Protein AF-A0A4Y2SE29-F1 (afdb_monomer)

Mean predicted aligned error: 18.13 Å

Solvent-accessible surface area (backbone atoms only — not comparable to full-atom values): 6717 Å² total; per-residue (Å²): 135,84,74,76,76,62,55,72,68,54,48,54,50,48,68,64,51,65,83,50,98,75,81,93,74,90,74,59,71,90,78,39,52,68,61,54,60,70,72,47,81,85,56,93,86,62,88,72,82,48,91,65,45,76,72,69,66,65,75,74,73,87,61,51,74,64,58,50,49,59,54,39,59,71,35,74,67,53,30,51,54,52,50,54,57,56,53,51,55,53,54,55,54,56,56,64,70,62,74,79,81,125

Organism: Araneus ventricosus (NCBI:txid182803)

pLDDT: mean 75.09, std 19.21, range [37.97, 96.5]

Foldseek 3Di:
DDDPPDDVVVVVVCVVCVVDPDDDDDDDPVRCVVVVVVVDPPDPPDDPPDVCCVVPPPDPPPDDPVRVVVVLCVDPVSVVVVCVVVVVVVVVVVVVVPVPPD

Radius of gyration: 24.19 Å; Cα contacts (8 Å, |Δi|>4): 11; chains: 1; bounding box: 34×49×68 Å

Secondary structure (DSSP, 8-state):
-------HHHHHHHHHHTTS--------GGG-HHHHHHHS---TT-----TTHHHH-S------HHHHHHHHHHSHHHHHHHHHHHHHHHHHHHHHTTSS--

Sequence (102 aa):
MSLKSPSGRLARWALQLQEFNLKICYTPGKSNVIADMLSRPFSANQSYTCEIGHFFSADVP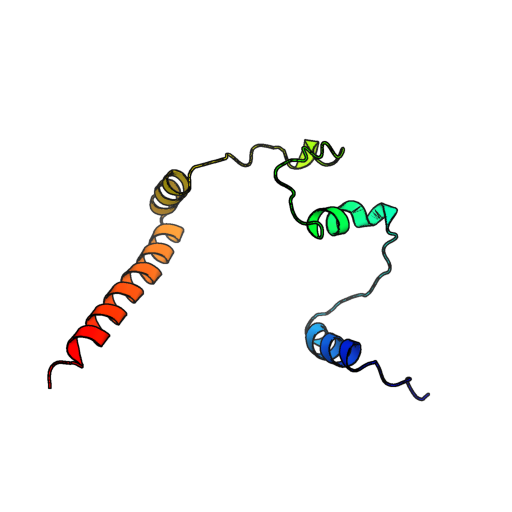AKSSREMRESQLKDDHLRQIIQRFESTHMTVILQIGQEEDI

Structure (mmCIF, N/CA/C/O backbone):
data_AF-A0A4Y2SE29-F1
#
_entry.id   AF-A0A4Y2SE29-F1
#
loop_
_atom_site.group_PDB
_atom_site.id
_atom_site.type_symbol
_atom_site.label_atom_id
_atom_site.label_alt_id
_atom_site.label_comp_id
_atom_site.label_asym_id
_atom_site.label_entity_id
_atom_site.label_seq_id
_atom_site.pdbx_PDB_ins_code
_atom_site.Cartn_x
_atom_site.Cartn_y
_atom_site.Cartn_z
_atom_site.occupancy
_atom_site.B_iso_or_equiv
_atom_site.auth_seq_id
_atom_site.auth_comp_id
_atom_site.auth_asym_id
_atom_site.auth_atom_id
_atom_site.pdbx_PDB_model_num
ATOM 1 N N . MET A 1 1 ? 7.722 -27.964 -18.102 1.00 37.97 1 MET A N 1
ATOM 2 C CA . MET A 1 1 ? 8.167 -26.559 -17.965 1.00 37.97 1 MET A CA 1
ATOM 3 C C . MET A 1 1 ? 8.658 -26.360 -16.538 1.00 37.97 1 MET A C 1
ATOM 5 O O . MET A 1 1 ? 7.835 -26.226 -15.644 1.00 37.97 1 MET A O 1
ATOM 9 N N . SER A 1 2 ? 9.967 -26.455 -16.294 1.00 45.78 2 SER A N 1
ATOM 10 C CA . SER A 1 2 ? 10.524 -26.241 -14.952 1.00 45.78 2 SER A CA 1
ATOM 11 C C . SER A 1 2 ? 10.650 -24.738 -14.713 1.00 45.78 2 SER A C 1
ATOM 13 O O . SER A 1 2 ? 11.413 -24.062 -15.407 1.00 45.78 2 SER A O 1
ATOM 15 N N . LEU A 1 3 ? 9.855 -24.197 -13.790 1.00 59.31 3 LEU A N 1
ATOM 16 C CA . LEU A 1 3 ? 10.020 -22.821 -13.336 1.00 59.31 3 LEU A CA 1
ATOM 17 C C . LEU A 1 3 ? 11.343 -22.759 -12.570 1.00 59.31 3 LEU A C 1
ATOM 19 O O . LEU A 1 3 ? 11.509 -23.453 -11.569 1.00 59.31 3 LEU A O 1
ATOM 23 N N . LYS A 1 4 ? 12.297 -21.949 -13.053 1.00 65.81 4 LYS A N 1
ATOM 24 C CA . LYS A 1 4 ? 13.516 -21.620 -12.300 1.00 65.81 4 LYS A CA 1
ATOM 25 C C . LYS A 1 4 ? 13.073 -21.214 -10.900 1.00 65.81 4 LYS A C 1
ATOM 27 O O . LYS A 1 4 ? 12.276 -20.284 -10.791 1.00 65.81 4 LYS A O 1
ATOM 32 N N . SER A 1 5 ? 13.539 -21.943 -9.882 1.00 65.50 5 SER A N 1
ATOM 33 C CA . SER A 1 5 ? 13.148 -21.729 -8.487 1.00 65.50 5 SER A CA 1
ATOM 34 C C . SER A 1 5 ? 13.079 -20.228 -8.208 1.00 65.50 5 SER A C 1
ATOM 36 O O . SER A 1 5 ? 14.109 -19.561 -8.366 1.00 65.50 5 SER A O 1
ATOM 38 N N . PRO A 1 6 ? 11.913 -19.667 -7.832 1.00 66.00 6 PRO A N 1
ATOM 39 C CA . PRO A 1 6 ? 11.877 -18.286 -7.392 1.00 66.00 6 PRO A CA 1
ATOM 40 C C . PRO A 1 6 ? 12.904 -18.160 -6.268 1.00 66.00 6 PRO A C 1
ATOM 42 O O . PRO A 1 6 ? 12.939 -18.991 -5.359 1.00 66.00 6 PRO A O 1
ATOM 45 N N . SER A 1 7 ? 13.794 -17.166 -6.361 1.00 76.31 7 SER A N 1
ATOM 46 C CA . SER A 1 7 ? 14.681 -16.816 -5.246 1.00 76.31 7 SER A CA 1
ATOM 47 C C . SER A 1 7 ? 13.841 -16.800 -3.966 1.00 76.31 7 SER A C 1
ATOM 49 O O . SER A 1 7 ? 12.712 -16.310 -4.011 1.00 76.31 7 SER A O 1
ATOM 51 N N . GLY A 1 8 ? 14.337 -17.328 -2.840 1.00 85.56 8 GLY A N 1
ATOM 52 C CA . GLY A 1 8 ? 13.530 -17.493 -1.617 1.00 85.56 8 GLY A CA 1
ATOM 53 C C . GLY A 1 8 ? 12.787 -16.218 -1.182 1.00 85.56 8 GLY A C 1
ATOM 54 O O . GLY A 1 8 ? 11.700 -16.283 -0.614 1.00 85.56 8 GLY A O 1
ATOM 55 N N . ARG A 1 9 ? 13.312 -15.043 -1.558 1.00 86.69 9 ARG A N 1
ATOM 56 C CA . ARG A 1 9 ? 12.627 -13.750 -1.438 1.00 86.69 9 ARG A CA 1
ATOM 57 C C . ARG A 1 9 ? 11.293 -13.705 -2.195 1.00 86.69 9 ARG A C 1
ATOM 59 O O . ARG A 1 9 ? 10.288 -13.345 -1.597 1.00 86.69 9 ARG A O 1
ATOM 66 N N . LEU A 1 10 ? 11.285 -14.046 -3.483 1.00 89.94 10 LEU A N 1
ATOM 67 C CA . LEU A 1 10 ? 10.081 -14.054 -4.319 1.00 89.94 10 LEU A CA 1
ATOM 68 C C . LEU A 1 10 ? 9.071 -15.095 -3.836 1.00 89.94 10 LEU A C 1
ATOM 70 O O . LEU A 1 10 ? 7.888 -14.790 -3.794 1.00 89.94 10 LEU A O 1
ATOM 74 N N . ALA A 1 11 ? 9.532 -16.279 -3.420 1.00 91.38 11 ALA A N 1
ATOM 75 C CA . ALA A 1 11 ? 8.652 -17.317 -2.883 1.00 91.38 11 ALA A CA 1
ATOM 76 C C . ALA A 1 11 ? 7.906 -16.837 -1.626 1.00 91.38 11 ALA A C 1
ATOM 78 O O . ALA A 1 11 ? 6.690 -16.983 -1.530 1.00 91.38 11 ALA A O 1
ATOM 79 N N . ARG A 1 12 ? 8.618 -16.187 -0.695 1.00 92.62 12 ARG A N 1
ATOM 80 C CA . ARG A 1 12 ? 8.017 -15.625 0.521 1.00 92.62 12 ARG A CA 1
ATOM 81 C C . ARG A 1 12 ? 6.992 -14.533 0.213 1.00 92.62 12 ARG A C 1
ATOM 83 O O . ARG A 1 12 ? 5.914 -14.537 0.792 1.00 92.62 12 ARG A O 1
ATOM 90 N N . TRP A 1 13 ? 7.306 -13.622 -0.710 1.00 93.44 13 TRP A N 1
ATOM 91 C CA . TRP A 1 13 ? 6.354 -12.586 -1.121 1.00 93.44 13 TRP A CA 1
ATOM 92 C C . TRP A 1 13 ? 5.150 -13.161 -1.868 1.00 93.44 13 TRP A C 1
ATOM 94 O O . TRP A 1 13 ? 4.041 -12.704 -1.637 1.00 93.44 13 TRP A O 1
ATOM 104 N N . ALA A 1 14 ? 5.336 -14.179 -2.711 1.00 91.56 14 ALA A N 1
ATOM 105 C CA . ALA A 1 14 ? 4.230 -14.841 -3.397 1.00 91.56 14 ALA A CA 1
ATOM 106 C C . ALA A 1 14 ? 3.248 -15.480 -2.402 1.00 91.56 14 ALA A C 1
ATOM 108 O O . ALA A 1 14 ? 2.046 -15.287 -2.542 1.00 91.56 14 ALA A O 1
ATOM 109 N N . LEU A 1 15 ? 3.753 -16.161 -1.365 1.00 92.31 15 LEU A N 1
ATOM 110 C CA . LEU A 1 15 ? 2.914 -16.738 -0.308 1.00 92.31 15 LEU A CA 1
ATOM 111 C C . LEU A 1 15 ? 2.136 -15.687 0.488 1.00 92.31 15 LEU A C 1
ATOM 113 O O . LEU A 1 15 ? 1.017 -15.964 0.903 1.00 92.31 15 LEU A O 1
ATOM 117 N N . GLN A 1 16 ? 2.712 -14.501 0.692 1.00 94.12 16 GLN A N 1
ATOM 118 C CA . GLN A 1 16 ? 2.023 -13.402 1.366 1.00 94.12 16 GLN A CA 1
ATOM 119 C C . GLN A 1 16 ? 0.969 -12.759 0.455 1.00 94.12 16 GLN A C 1
ATOM 121 O O . GLN A 1 16 ? -0.130 -12.457 0.888 1.00 94.12 16 GLN A O 1
ATOM 126 N N . LEU A 1 17 ? 1.299 -12.540 -0.819 1.00 94.12 17 LEU A N 1
ATOM 127 C CA . LEU A 1 17 ? 0.449 -11.794 -1.748 1.00 94.12 17 LEU A CA 1
ATOM 128 C C . LEU A 1 17 ? -0.692 -12.632 -2.340 1.00 94.12 17 LEU A C 1
ATOM 130 O O . LEU A 1 17 ? -1.645 -12.050 -2.850 1.00 94.12 17 LEU A O 1
ATOM 134 N N . GLN A 1 18 ? -0.612 -13.968 -2.281 1.00 93.81 18 GLN A N 1
ATOM 135 C CA . GLN A 1 18 ? -1.621 -14.870 -2.861 1.00 93.81 18 GLN A CA 1
ATOM 136 C C . GLN A 1 18 ? -3.017 -14.727 -2.236 1.00 93.81 18 GLN A C 1
ATOM 138 O O . GLN A 1 18 ? -3.993 -15.145 -2.851 1.00 93.81 18 GLN A O 1
ATOM 143 N N . GLU A 1 19 ? -3.125 -14.165 -1.027 1.00 96.44 19 GLU A N 1
ATOM 144 C CA . GLU A 1 19 ? -4.418 -13.917 -0.373 1.00 96.44 19 GLU A CA 1
ATOM 145 C C . GLU A 1 19 ? -5.227 -12.811 -1.070 1.00 96.44 19 GLU A C 1
ATOM 147 O O . GLU A 1 19 ? -6.447 -12.735 -0.928 1.00 96.44 19 GLU A O 1
ATOM 152 N N . PHE A 1 20 ? -4.561 -11.974 -1.867 1.00 96.50 20 PHE A N 1
ATOM 153 C CA . PHE A 1 20 ? -5.164 -10.856 -2.573 1.00 96.50 20 PHE A CA 1
ATOM 154 C C . PHE A 1 20 ? -5.332 -11.168 -4.066 1.00 96.50 20 PHE A C 1
ATOM 156 O O . PHE A 1 20 ? -4.442 -11.713 -4.720 1.00 96.50 20 PHE A O 1
ATOM 163 N N . ASN A 1 21 ? -6.447 -10.728 -4.655 1.00 95.81 21 ASN A N 1
ATOM 164 C CA . ASN A 1 21 ? -6.664 -10.805 -6.102 1.00 95.81 21 ASN A CA 1
ATOM 165 C C . ASN A 1 21 ? -5.922 -9.667 -6.832 1.00 95.81 21 ASN A C 1
ATOM 167 O O . ASN A 1 21 ? -6.519 -8.663 -7.226 1.00 95.81 21 ASN A O 1
ATOM 171 N N . LEU A 1 22 ? -4.599 -9.795 -6.953 1.00 93.38 22 LEU A N 1
ATOM 172 C CA . LEU A 1 22 ? -3.725 -8.761 -7.510 1.00 93.38 22 LEU A CA 1
ATOM 173 C C . LEU A 1 22 ? -3.392 -9.015 -8.980 1.00 93.38 22 LEU A C 1
ATOM 175 O O . LEU A 1 22 ? -3.088 -10.132 -9.394 1.00 93.38 22 LEU A O 1
ATOM 179 N N . LYS A 1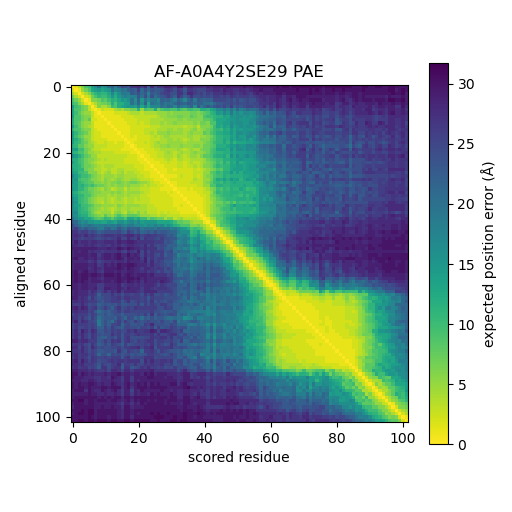 23 ? -3.330 -7.931 -9.756 1.00 94.69 23 LYS A N 1
ATOM 180 C CA . LYS A 1 23 ? -2.763 -7.925 -11.107 1.00 94.69 23 LYS A CA 1
ATOM 181 C C . LYS A 1 23 ? -1.438 -7.169 -11.096 1.00 94.69 23 LYS A C 1
ATOM 183 O O . LYS A 1 23 ? -1.414 -5.962 -10.871 1.00 94.69 23 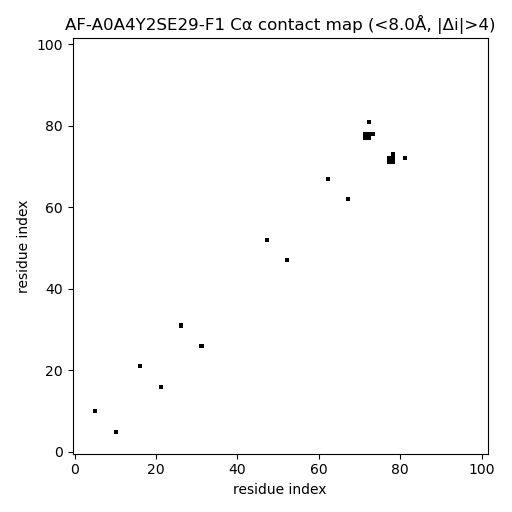LYS A O 1
ATOM 188 N N . ILE A 1 24 ? -0.338 -7.873 -11.358 1.00 91.12 24 ILE A N 1
ATOM 189 C CA . ILE A 1 24 ? 0.997 -7.267 -11.421 1.00 91.12 24 ILE A CA 1
ATOM 190 C C . ILE A 1 24 ? 1.174 -6.599 -12.790 1.00 91.12 24 ILE A C 1
ATOM 192 O O . ILE A 1 24 ? 1.204 -7.275 -13.818 1.00 91.12 24 ILE A O 1
ATOM 196 N N . CYS A 1 25 ? 1.307 -5.273 -12.798 1.00 94.12 25 CYS A N 1
ATOM 197 C CA . CYS A 1 25 ? 1.544 -4.462 -13.993 1.00 94.12 25 CYS A CA 1
ATOM 198 C C . CYS A 1 25 ? 2.851 -3.673 -13.843 1.00 94.12 25 CYS A C 1
ATOM 200 O O . CYS A 1 25 ? 3.172 -3.195 -12.757 1.00 94.12 25 CYS A O 1
ATOM 202 N N . TYR A 1 26 ? 3.597 -3.511 -14.937 1.00 95.44 26 TYR A N 1
ATOM 203 C CA . TYR A 1 26 ? 4.757 -2.621 -14.962 1.00 95.44 26 TYR A CA 1
ATOM 204 C C . TYR A 1 26 ? 4.307 -1.159 -15.038 1.00 95.44 26 TYR A C 1
ATOM 206 O O . TYR A 1 26 ? 3.510 -0.803 -15.906 1.00 95.44 26 TYR A O 1
ATOM 214 N N . THR A 1 27 ? 4.884 -0.316 -14.183 1.00 93.56 27 THR A N 1
ATOM 215 C CA . THR A 1 27 ? 4.69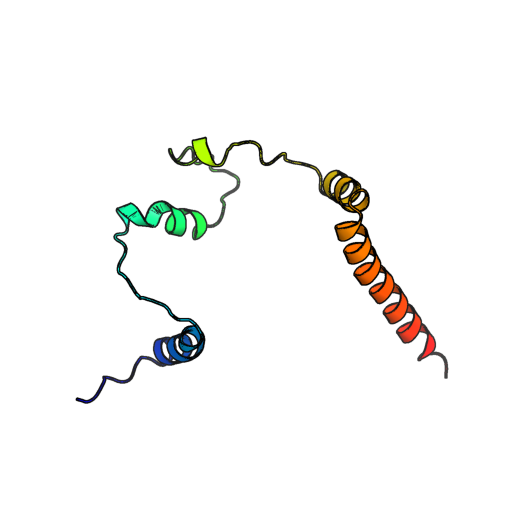6 1.137 -14.216 1.00 93.56 27 THR A CA 1
ATOM 216 C C . THR A 1 27 ? 6.037 1.804 -14.528 1.00 93.56 27 THR A C 1
ATOM 218 O O . THR A 1 27 ? 6.980 1.651 -13.747 1.00 93.56 27 THR A O 1
ATOM 221 N N . PRO A 1 28 ? 6.159 2.555 -15.640 1.00 96.06 28 PRO A N 1
ATOM 222 C CA . PRO A 1 28 ? 7.364 3.321 -15.940 1.00 96.06 28 PRO A CA 1
ATOM 223 C C . PRO A 1 28 ? 7.719 4.302 -14.817 1.00 96.06 28 PRO A C 1
ATOM 225 O O . PRO A 1 28 ? 6.839 4.931 -14.228 1.00 96.06 28 PRO A O 1
ATOM 228 N N . GLY A 1 29 ? 9.016 4.507 -14.569 1.00 92.12 29 GLY A N 1
ATOM 229 C CA . GLY A 1 29 ? 9.486 5.391 -13.492 1.00 92.12 29 GLY A CA 1
ATOM 230 C C . GLY A 1 29 ? 8.946 6.823 -13.591 1.00 92.12 29 GLY A C 1
ATOM 231 O O . GLY A 1 29 ? 8.542 7.391 -12.584 1.00 92.12 29 GLY A O 1
ATOM 232 N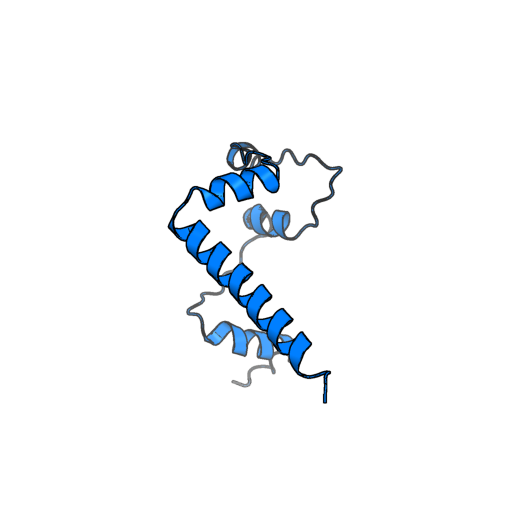 N . LYS A 1 30 ? 8.823 7.365 -14.813 1.00 91.06 30 LYS A N 1
ATOM 233 C CA . LYS A 1 30 ? 8.265 8.711 -15.061 1.00 91.06 30 LYS A CA 1
ATOM 234 C C . LYS A 1 30 ? 6.806 8.868 -14.614 1.00 91.06 30 LYS A C 1
ATOM 236 O O . LYS A 1 30 ? 6.392 9.978 -14.320 1.00 91.06 30 LYS A O 1
ATOM 241 N N . SER A 1 31 ? 6.036 7.781 -14.573 1.00 90.88 31 SER A N 1
ATOM 242 C CA . SER A 1 31 ? 4.652 7.766 -14.076 1.00 90.88 31 SER A CA 1
ATOM 243 C C . SER A 1 31 ? 4.540 7.320 -12.615 1.00 90.88 31 SER A C 1
ATOM 245 O O . SER A 1 31 ? 3.488 7.481 -12.009 1.00 90.88 31 SER A O 1
ATOM 247 N N . ASN A 1 32 ? 5.611 6.783 -12.024 1.00 92.06 32 ASN A N 1
ATOM 248 C CA . ASN A 1 32 ? 5.619 6.261 -10.656 1.00 92.06 32 ASN A CA 1
ATOM 249 C C . ASN A 1 32 ? 6.022 7.326 -9.613 1.00 92.06 32 ASN A C 1
ATOM 251 O O . ASN A 1 32 ? 6.637 7.008 -8.597 1.00 92.06 32 ASN A O 1
ATOM 255 N N . VAL A 1 33 ? 5.701 8.597 -9.881 1.00 89.12 33 VAL A N 1
ATOM 256 C CA . VAL A 1 33 ? 6.176 9.758 -9.105 1.00 89.12 33 VAL A CA 1
ATOM 257 C C . VAL A 1 33 ? 5.679 9.718 -7.662 1.00 89.12 33 VAL A C 1
ATOM 259 O O . VAL A 1 33 ? 6.436 10.012 -6.744 1.00 89.12 33 VAL A O 1
ATOM 262 N N . ILE A 1 34 ? 4.426 9.307 -7.446 1.00 87.88 34 ILE A N 1
ATOM 263 C CA . ILE A 1 34 ? 3.830 9.248 -6.104 1.00 87.88 34 ILE A CA 1
ATOM 264 C C . ILE A 1 34 ? 4.556 8.229 -5.221 1.00 87.88 34 ILE A C 1
ATOM 266 O O . ILE A 1 34 ? 4.945 8.550 -4.101 1.00 87.88 34 ILE A O 1
ATOM 270 N N . ALA A 1 35 ? 4.772 7.012 -5.728 1.00 90.69 35 ALA A N 1
ATOM 271 C CA . ALA A 1 35 ? 5.481 5.982 -4.977 1.00 90.69 35 ALA A CA 1
ATOM 272 C C . ALA A 1 35 ? 6.946 6.374 -4.731 1.00 90.69 35 ALA A C 1
ATOM 274 O O . ALA A 1 35 ? 7.453 6.153 -3.634 1.00 90.69 35 ALA A O 1
ATOM 275 N N . ASP A 1 36 ? 7.608 6.996 -5.715 1.00 89.38 36 ASP A N 1
ATOM 276 C CA . ASP A 1 36 ? 8.974 7.509 -5.561 1.00 89.38 36 ASP A CA 1
ATOM 277 C C . ASP A 1 36 ? 9.051 8.577 -4.457 1.00 89.38 36 ASP A C 1
ATOM 279 O O . ASP A 1 36 ? 9.862 8.442 -3.542 1.00 89.38 36 ASP A O 1
ATOM 283 N N . MET A 1 37 ? 8.151 9.567 -4.474 1.00 87.19 37 MET A N 1
ATOM 284 C CA . MET A 1 37 ? 8.074 10.628 -3.463 1.00 87.19 37 MET A CA 1
ATOM 285 C C . MET A 1 37 ? 7.861 10.067 -2.052 1.00 87.19 37 MET A C 1
ATOM 287 O O . MET A 1 37 ? 8.561 10.471 -1.128 1.00 87.19 37 MET A O 1
ATOM 291 N N . LEU A 1 38 ? 6.934 9.120 -1.886 1.00 87.44 38 LEU A N 1
ATOM 292 C CA . LEU A 1 38 ? 6.625 8.516 -0.584 1.00 87.44 38 LEU A CA 1
ATOM 293 C C . LEU A 1 38 ? 7.719 7.565 -0.082 1.00 87.44 38 LEU A C 1
ATOM 295 O O . LEU A 1 38 ? 7.848 7.360 1.122 1.00 87.44 38 LEU A O 1
ATOM 299 N N . SER A 1 39 ? 8.500 6.968 -0.986 1.00 90.00 39 SER A N 1
ATOM 300 C CA . SER A 1 39 ? 9.604 6.074 -0.614 1.00 90.00 39 SER A CA 1
ATOM 301 C C . SER A 1 39 ? 10.832 6.817 -0.080 1.00 90.00 39 SER A C 1
ATOM 303 O O . SER A 1 39 ? 11.697 6.207 0.552 1.00 90.00 39 SER A O 1
ATOM 305 N N . ARG A 1 40 ? 10.928 8.128 -0.335 1.00 86.19 40 ARG A N 1
ATOM 306 C CA . ARG A 1 40 ? 12.046 8.960 0.108 1.00 86.19 40 ARG A CA 1
ATOM 307 C C . ARG A 1 40 ? 11.806 9.428 1.545 1.00 86.19 40 ARG A C 1
ATOM 309 O O . ARG A 1 40 ? 10.699 9.846 1.877 1.00 86.19 40 ARG A O 1
ATOM 316 N N . PRO A 1 41 ? 12.835 9.407 2.406 1.00 80.56 41 PRO A N 1
ATOM 317 C CA . PRO A 1 41 ? 12.718 9.988 3.733 1.00 80.56 41 PRO A CA 1
ATOM 318 C C . PRO A 1 41 ? 12.436 11.490 3.614 1.00 80.56 41 PRO A C 1
ATOM 320 O O . PRO A 1 41 ? 13.078 12.187 2.827 1.00 80.56 41 PRO A O 1
ATOM 323 N N . PHE A 1 42 ? 11.490 11.991 4.409 1.00 69.44 42 PHE A N 1
ATOM 324 C CA . PHE A 1 42 ? 11.185 13.417 4.460 1.00 69.44 42 PHE A CA 1
ATOM 325 C C . PHE A 1 42 ? 12.376 14.157 5.077 1.00 69.44 42 PHE A C 1
ATOM 327 O O . PHE A 1 42 ? 12.567 14.153 6.294 1.00 69.44 42 PHE A O 1
ATOM 334 N N . SER A 1 43 ? 13.222 14.770 4.250 1.00 62.03 43 SER A N 1
ATOM 335 C CA . SER A 1 43 ? 14.244 15.673 4.764 1.00 62.03 43 SER A CA 1
ATOM 336 C C . SER A 1 43 ? 13.557 16.966 5.189 1.00 62.03 43 SER A C 1
ATOM 338 O O . SER A 1 43 ? 13.078 17.716 4.340 1.00 62.03 43 SER A O 1
ATOM 340 N N . ALA A 1 44 ? 13.544 17.243 6.494 1.00 57.53 44 ALA A N 1
ATOM 341 C CA . ALA A 1 44 ? 12.925 18.429 7.097 1.00 57.53 44 ALA A CA 1
ATOM 342 C C . ALA A 1 44 ? 13.421 19.780 6.529 1.00 57.53 44 ALA A C 1
ATOM 344 O O . ALA A 1 44 ? 12.841 20.819 6.820 1.00 57.53 44 ALA A O 1
ATOM 345 N N . ASN A 1 45 ? 14.471 19.767 5.702 1.00 54.47 45 ASN A N 1
ATOM 346 C CA . ASN A 1 45 ? 15.144 20.950 5.173 1.00 54.47 45 ASN A CA 1
ATOM 347 C C . ASN A 1 45 ? 14.900 21.183 3.673 1.00 54.47 45 ASN A C 1
ATOM 349 O O . ASN A 1 45 ? 15.574 22.022 3.079 1.00 54.47 45 ASN A O 1
ATOM 353 N N . GLN A 1 46 ? 13.999 20.433 3.031 1.00 50.22 46 GLN A N 1
ATOM 354 C CA . GLN A 1 46 ? 13.789 20.551 1.588 1.00 50.22 46 GLN A CA 1
ATOM 355 C C . GLN A 1 46 ? 12.307 20.765 1.277 1.00 50.22 46 GLN A C 1
ATOM 357 O O . GLN A 1 46 ? 11.495 19.844 1.300 1.00 50.22 46 GLN A O 1
ATOM 362 N N . SER A 1 47 ? 11.951 22.023 1.001 1.00 53.75 47 SER A N 1
ATOM 363 C CA . SER A 1 47 ? 10.640 22.400 0.478 1.00 53.75 47 SER A CA 1
ATOM 364 C C . SER A 1 47 ? 10.524 21.901 -0.962 1.00 53.75 47 SER A C 1
ATOM 366 O O . SER A 1 47 ? 10.894 22.594 -1.912 1.00 53.75 47 SER A O 1
ATOM 368 N N . TYR A 1 48 ? 10.057 20.671 -1.144 1.00 50.88 48 TYR A N 1
ATOM 369 C CA . TYR A 1 48 ? 9.742 20.167 -2.473 1.00 50.88 48 TYR A CA 1
ATOM 370 C C . TYR A 1 48 ? 8.441 20.815 -2.953 1.00 50.88 48 TYR A C 1
ATOM 372 O O . TYR A 1 48 ? 7.351 20.308 -2.699 1.00 50.88 48 TYR A O 1
ATOM 380 N N . THR A 1 49 ? 8.533 21.917 -3.694 1.00 47.53 49 THR A N 1
ATOM 381 C CA . THR A 1 49 ? 7.435 22.354 -4.566 1.00 47.53 49 THR A CA 1
ATOM 382 C C . THR A 1 49 ? 7.452 21.476 -5.819 1.00 47.53 49 THR A C 1
ATOM 384 O O . THR A 1 49 ? 7.836 21.909 -6.902 1.00 47.53 49 THR A O 1
ATOM 387 N N . CYS A 1 50 ? 7.125 20.191 -5.675 1.00 45.56 50 CYS A N 1
ATOM 388 C CA . CYS A 1 50 ? 6.741 19.392 -6.836 1.00 45.56 50 CYS A CA 1
ATOM 389 C C . CYS A 1 50 ? 5.356 19.883 -7.285 1.00 45.56 50 CYS A C 1
ATOM 391 O O . CYS A 1 50 ? 4.550 20.252 -6.439 1.00 45.56 50 CYS A O 1
ATOM 393 N N . GLU A 1 51 ? 5.048 19.888 -8.581 1.00 50.50 51 GLU A N 1
ATOM 394 C CA . GLU A 1 51 ? 3.773 20.393 -9.134 1.00 50.50 51 GLU A CA 1
ATOM 395 C C . GLU A 1 51 ? 2.525 19.621 -8.638 1.00 50.50 51 GLU A C 1
ATOM 397 O O . GLU A 1 51 ? 1.395 20.061 -8.820 1.00 50.50 51 GLU A O 1
ATOM 402 N N . ILE A 1 52 ? 2.715 18.508 -7.920 1.00 49.22 52 ILE A N 1
ATOM 403 C CA . ILE A 1 52 ? 1.666 17.776 -7.180 1.00 49.22 52 ILE A CA 1
ATOM 404 C C . ILE A 1 52 ? 1.365 18.432 -5.811 1.00 49.22 52 ILE A C 1
ATOM 406 O O . ILE A 1 52 ? 0.307 18.225 -5.213 1.00 49.22 52 ILE A O 1
ATOM 410 N N . GLY A 1 53 ? 2.269 19.280 -5.323 1.00 42.31 53 GLY A N 1
ATOM 411 C CA . GLY A 1 53 ? 2.177 20.014 -4.062 1.00 42.31 53 GLY A CA 1
ATOM 412 C C . GLY A 1 53 ? 1.021 21.011 -4.001 1.00 42.31 53 GLY A C 1
ATOM 413 O O . GLY A 1 53 ? 0.637 21.404 -2.908 1.00 42.31 53 GLY A O 1
ATOM 414 N N . HIS A 1 54 ? 0.399 21.361 -5.130 1.00 45.94 54 HIS A N 1
ATOM 415 C CA . HIS A 1 54 ? -0.794 22.211 -5.124 1.00 45.94 54 HIS A CA 1
ATOM 416 C C . HIS A 1 54 ? -2.101 21.434 -4.856 1.00 45.94 54 HIS A C 1
ATOM 418 O O . HIS A 1 54 ? -3.119 22.051 -4.554 1.00 45.94 54 HIS A O 1
ATOM 424 N N . PHE A 1 55 ? -2.103 20.095 -4.947 1.00 43.03 55 PHE A N 1
ATOM 425 C CA . PHE A 1 55 ? -3.306 19.289 -4.680 1.00 43.03 55 PHE A CA 1
ATOM 426 C C . PHE A 1 55 ? -3.379 18.785 -3.231 1.00 43.03 55 PHE A C 1
ATOM 428 O O . PHE A 1 55 ? -4.465 18.695 -2.670 1.00 43.03 55 PHE A O 1
ATOM 435 N N . PHE A 1 56 ? -2.231 18.504 -2.601 1.00 43.91 56 PHE A N 1
ATOM 436 C CA . PHE A 1 56 ? -2.174 18.015 -1.213 1.00 43.91 56 PHE A CA 1
ATOM 437 C C . PHE A 1 56 ? -1.719 19.057 -0.185 1.00 43.91 56 PHE A C 1
ATOM 439 O O . PHE A 1 56 ? -1.814 18.796 1.010 1.00 43.91 56 PHE A O 1
ATOM 446 N N . SER A 1 57 ? -1.306 20.257 -0.611 1.00 45.19 57 SER A N 1
ATOM 447 C CA . SER A 1 57 ? -1.176 21.412 0.291 1.00 45.19 57 SER A CA 1
ATOM 448 C C . SER A 1 57 ? -2.514 22.140 0.482 1.00 45.19 57 SER A C 1
ATOM 450 O O . SER A 1 57 ? -2.546 23.357 0.649 1.00 45.19 57 SER A O 1
ATOM 452 N N . ALA A 1 58 ? -3.631 21.414 0.437 1.00 44.84 58 ALA A N 1
ATOM 453 C CA . ALA A 1 58 ? -4.892 21.908 0.962 1.00 44.84 58 ALA A CA 1
ATOM 454 C C . ALA A 1 58 ? -4.931 21.537 2.448 1.00 44.84 58 ALA A C 1
ATOM 456 O O . ALA A 1 58 ? -5.274 20.410 2.795 1.00 44.84 58 ALA A O 1
ATOM 457 N N . ASP A 1 59 ? -4.487 22.473 3.290 1.00 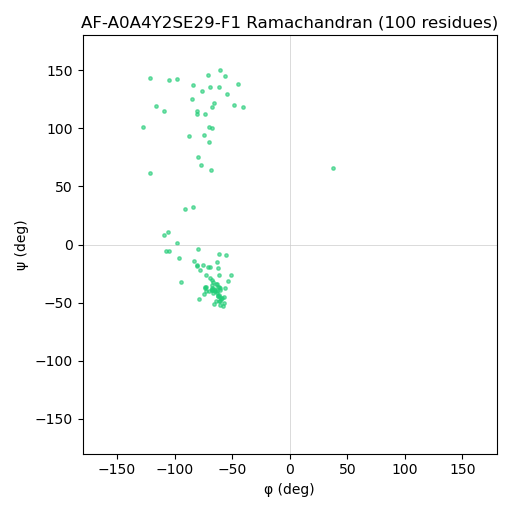51.19 59 ASP A N 1
ATOM 458 C CA . ASP A 1 59 ? -4.800 22.549 4.718 1.00 51.19 59 ASP A CA 1
ATOM 459 C C . ASP A 1 59 ? -4.872 21.201 5.448 1.00 51.19 59 ASP A C 1
ATOM 461 O O . ASP A 1 59 ? -5.922 20.828 5.969 1.00 51.19 59 ASP A O 1
ATOM 465 N N . VAL A 1 60 ? -3.754 20.475 5.575 1.00 53.66 60 VAL A N 1
ATOM 466 C CA . VAL A 1 60 ? -3.609 19.661 6.790 1.00 53.66 60 VAL A CA 1
ATOM 467 C C . VAL A 1 60 ? -3.408 20.691 7.892 1.00 53.66 60 VAL A C 1
ATOM 469 O O . VAL A 1 60 ? -2.313 21.256 7.977 1.00 53.66 60 VAL A O 1
ATOM 472 N N . PRO A 1 61 ? -4.435 21.026 8.697 1.00 57.06 61 PRO A N 1
ATOM 473 C CA . PRO A 1 61 ? -4.250 22.044 9.702 1.00 57.06 61 PRO A CA 1
ATOM 474 C C . PRO A 1 61 ? -3.248 21.437 10.674 1.00 57.06 61 PRO A C 1
ATOM 476 O O . PRO A 1 61 ? -3.478 20.339 11.190 1.00 57.06 61 PRO A O 1
ATOM 479 N N . ALA A 1 62 ? -2.117 22.111 10.872 1.00 66.50 62 ALA A N 1
ATOM 480 C CA . ALA A 1 62 ? -1.100 21.719 11.836 1.00 66.50 62 ALA A CA 1
ATOM 481 C C . ALA A 1 62 ? -1.657 21.912 13.258 1.00 66.50 62 ALA A C 1
ATOM 483 O O . ALA A 1 62 ? -1.214 22.779 14.006 1.00 66.50 62 ALA A O 1
ATOM 484 N N . LYS A 1 63 ? -2.697 21.150 13.610 1.00 72.12 63 LYS A N 1
ATOM 485 C CA . LYS A 1 63 ? -3.291 21.143 14.940 1.00 72.12 63 LYS A CA 1
ATOM 486 C C . LYS A 1 63 ? -2.291 20.506 15.879 1.00 72.12 63 LYS A C 1
ATOM 488 O O . LYS A 1 63 ? -1.708 19.463 15.571 1.00 72.12 63 LYS A O 1
ATOM 493 N N . SER A 1 64 ? -2.115 21.118 17.040 1.00 83.12 64 SER A N 1
ATOM 494 C CA . SER A 1 64 ? -1.333 20.493 18.096 1.00 83.12 64 SER A CA 1
ATOM 495 C C . SER A 1 64 ? -1.975 19.157 18.496 1.00 83.12 64 SER A C 1
ATOM 497 O O . SER A 1 64 ? -3.196 18.979 18.427 1.00 83.12 64 SER A O 1
ATOM 499 N N . SER A 1 65 ? -1.162 18.200 18.950 1.00 81.88 65 SER A N 1
ATOM 500 C CA . SER A 1 65 ? -1.654 16.900 19.437 1.00 81.88 65 SER A CA 1
ATOM 501 C C . SER A 1 65 ? -2.732 17.052 20.519 1.00 81.88 65 SER A C 1
ATOM 503 O O . SER A 1 65 ? -3.670 16.257 20.595 1.00 81.88 65 SER A O 1
ATOM 505 N N . ARG A 1 66 ? -2.636 18.121 21.317 1.00 86.38 66 ARG A N 1
ATOM 506 C CA . ARG A 1 66 ? -3.626 18.503 22.322 1.00 86.38 66 ARG A CA 1
ATOM 507 C C . ARG A 1 66 ? -4.966 18.904 21.701 1.00 86.38 66 ARG A C 1
ATOM 509 O O . ARG A 1 66 ? -5.991 18.357 22.093 1.00 86.38 66 ARG A O 1
ATOM 516 N N . GLU A 1 67 ? -4.969 1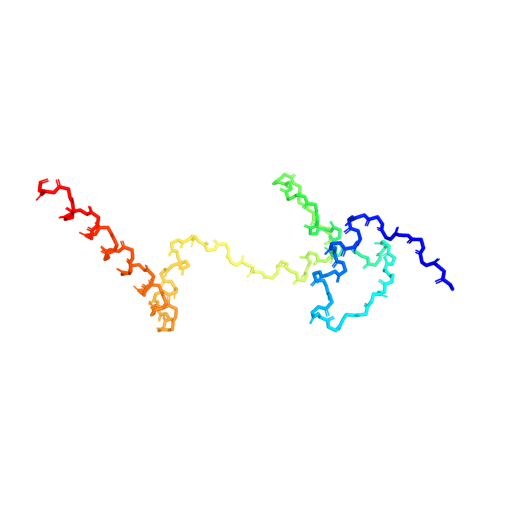9.802 20.720 1.00 88.06 67 GLU A N 1
ATOM 517 C CA . GLU A 1 67 ? -6.198 20.235 20.034 1.00 88.06 67 GLU A CA 1
ATOM 518 C C . GLU A 1 67 ? -6.889 19.086 19.295 1.00 88.06 67 GLU A C 1
ATOM 520 O O . GLU A 1 67 ? -8.122 19.003 19.265 1.00 88.06 67 GLU A O 1
ATOM 525 N N . MET A 1 68 ? -6.101 18.179 18.710 1.00 90.62 68 MET A N 1
ATOM 526 C CA . MET A 1 68 ? -6.623 16.963 18.088 1.00 90.62 68 MET A CA 1
ATOM 527 C C . MET A 1 68 ? -7.329 16.088 19.121 1.00 90.62 68 MET A C 1
ATOM 529 O O . MET A 1 68 ? -8.475 15.704 18.898 1.00 90.62 68 MET A O 1
ATOM 533 N N . ARG A 1 69 ? -6.696 15.841 20.275 1.00 90.62 69 ARG A N 1
ATOM 534 C CA . ARG A 1 69 ? -7.296 15.064 21.368 1.00 90.62 69 ARG A CA 1
ATOM 535 C C . ARG A 1 69 ? -8.583 15.704 21.884 1.00 90.62 69 ARG A C 1
ATOM 537 O O . ARG A 1 69 ? -9.586 15.015 22.033 1.00 90.62 69 ARG A O 1
ATOM 544 N N . GLU A 1 70 ? -8.582 17.012 22.125 1.00 92.88 70 GLU A N 1
ATOM 545 C CA . GLU A 1 70 ? -9.776 17.736 22.582 1.00 92.88 70 GLU A CA 1
ATOM 546 C C . GLU A 1 70 ? -10.918 17.655 21.558 1.00 92.88 70 GLU A C 1
ATOM 548 O O . GLU A 1 70 ? -12.080 17.525 21.936 1.00 92.88 70 GLU A O 1
ATOM 553 N N . SER A 1 71 ? -10.599 17.680 20.261 1.00 91.38 71 SER A N 1
ATOM 554 C CA . SER A 1 71 ? -11.589 17.500 19.192 1.00 91.38 71 SER A CA 1
ATOM 555 C C . SER A 1 71 ? -12.117 16.063 19.130 1.00 9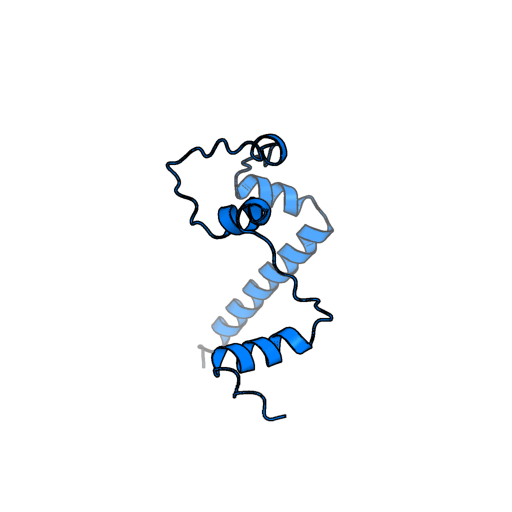1.38 71 SER A C 1
ATOM 557 O O . SER A 1 71 ? -13.315 15.865 18.966 1.00 91.38 71 SER A O 1
ATOM 559 N N . GLN A 1 72 ? -11.252 15.062 19.309 1.00 94.00 72 GLN A N 1
ATOM 560 C CA . GLN A 1 72 ? -11.632 13.645 19.310 1.00 94.00 72 GLN A CA 1
ATOM 561 C C . GLN A 1 72 ? -12.504 13.273 20.515 1.00 94.00 72 GLN A C 1
ATOM 563 O O . GLN A 1 72 ? -13.413 12.466 20.377 1.00 94.00 72 GLN A O 1
ATOM 568 N N . LEU A 1 73 ? -12.278 13.884 21.682 1.00 92.38 73 LEU A N 1
ATOM 569 C CA . LEU A 1 73 ? -13.114 13.669 22.869 1.00 92.38 73 LEU A CA 1
ATOM 570 C C . LEU A 1 73 ? -14.508 14.302 22.754 1.00 92.38 73 LEU A C 1
ATOM 572 O O . LEU A 1 73 ? -15.406 13.914 23.499 1.00 92.38 73 LEU A O 1
ATOM 576 N N . LYS A 1 74 ? -14.699 15.269 21.848 1.00 94.00 74 LYS A N 1
ATOM 577 C CA . LYS A 1 74 ? -16.025 15.827 21.536 1.00 94.00 74 LYS A CA 1
ATOM 578 C C . LYS A 1 74 ? -16.841 14.914 20.621 1.00 94.00 74 LYS A C 1
ATOM 580 O O . LYS A 1 74 ? -18.058 15.048 20.594 1.00 94.00 74 LYS A O 1
ATOM 585 N N . ASP A 1 75 ? -16.191 14.020 19.880 1.00 96.06 75 ASP A N 1
ATOM 586 C CA . ASP A 1 75 ? -16.854 13.036 19.029 1.00 96.06 75 ASP A CA 1
ATOM 587 C C . ASP A 1 75 ? -17.245 11.799 19.849 1.00 96.06 75 ASP A C 1
ATOM 589 O O . ASP A 1 75 ? -16.405 11.188 20.509 1.00 96.06 75 ASP A O 1
ATOM 593 N N . ASP A 1 76 ? -18.521 11.413 19.817 1.00 92.00 76 ASP A N 1
ATOM 594 C CA . ASP A 1 76 ? -19.049 10.339 20.665 1.00 92.00 76 ASP A CA 1
ATOM 595 C C . ASP A 1 76 ? -18.444 8.964 20.379 1.00 92.00 76 ASP A C 1
ATOM 597 O O . ASP A 1 76 ? -18.275 8.163 21.305 1.00 92.00 76 ASP A O 1
ATOM 601 N N . HIS A 1 77 ? -18.119 8.677 19.119 1.00 93.69 77 HIS A N 1
ATOM 602 C CA . HIS A 1 77 ? -17.587 7.382 18.715 1.00 93.69 77 HIS A CA 1
ATOM 603 C C . HIS A 1 77 ? -16.098 7.284 19.058 1.00 93.69 77 HIS A C 1
ATOM 605 O O . HIS A 1 77 ? -15.653 6.319 19.685 1.00 93.69 77 HIS A O 1
ATOM 611 N N . LEU A 1 78 ? -15.325 8.319 18.724 1.00 93.94 78 LEU A N 1
ATOM 612 C CA . LEU A 1 78 ? -13.903 8.381 19.059 1.00 93.94 78 LEU A CA 1
ATOM 613 C C . LEU A 1 78 ? -13.685 8.456 20.572 1.00 93.94 78 LEU A C 1
ATOM 615 O O . LEU A 1 78 ? -12.795 7.777 21.088 1.00 93.94 78 LEU A O 1
ATOM 619 N N . ARG A 1 79 ? -14.535 9.184 21.304 1.00 93.62 79 ARG A N 1
ATOM 620 C CA . ARG A 1 79 ? -14.509 9.226 22.772 1.00 93.62 79 ARG A CA 1
ATOM 621 C C . ARG A 1 79 ? -14.665 7.838 23.389 1.00 93.62 79 ARG A C 1
ATOM 623 O O . ARG A 1 79 ? -13.904 7.507 24.294 1.00 93.62 79 ARG A O 1
ATOM 630 N N . GLN A 1 80 ? -15.609 7.025 22.907 1.00 92.94 80 GLN A N 1
ATOM 631 C CA . GLN A 1 80 ? -15.818 5.662 23.418 1.00 92.94 80 GLN A CA 1
ATOM 632 C C . GLN A 1 80 ? -14.598 4.771 23.185 1.00 92.94 80 GLN A C 1
ATOM 634 O O . GLN A 1 80 ? -14.190 4.035 24.08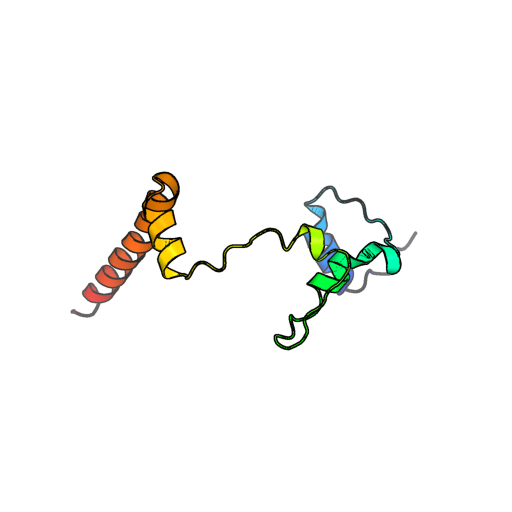4 1.00 92.94 80 GLN A O 1
ATOM 639 N N . ILE A 1 81 ? -13.985 4.873 22.003 1.00 93.25 81 ILE A N 1
ATOM 640 C CA . ILE A 1 81 ? -12.756 4.146 21.679 1.00 93.25 81 ILE A CA 1
ATOM 641 C C . ILE A 1 81 ? -11.639 4.563 22.642 1.00 93.25 81 ILE A C 1
ATOM 643 O O . ILE A 1 81 ? -11.055 3.706 23.302 1.00 93.25 81 ILE A O 1
ATOM 647 N N . ILE A 1 82 ? -11.385 5.868 22.785 1.00 92.00 82 ILE A N 1
ATOM 648 C CA . ILE A 1 82 ? -10.338 6.398 23.673 1.00 92.00 82 ILE A CA 1
ATOM 649 C C . ILE A 1 82 ? -10.559 5.915 25.112 1.00 92.00 82 ILE A C 1
ATOM 651 O O . ILE A 1 82 ? -9.660 5.322 25.706 1.00 92.00 82 ILE A O 1
ATOM 655 N N . GLN A 1 83 ? -11.776 6.069 25.642 1.00 90.38 83 GLN A N 1
ATOM 656 C CA . GLN A 1 83 ? -12.112 5.622 26.995 1.00 90.38 83 GLN A CA 1
ATOM 657 C C . GLN A 1 83 ? -11.923 4.117 27.174 1.00 90.38 83 GLN A C 1
ATOM 659 O O . GLN A 1 83 ? -11.434 3.686 28.217 1.00 90.38 83 GLN A O 1
ATOM 664 N N . ARG A 1 84 ? -12.277 3.299 26.178 1.00 90.19 84 ARG A N 1
ATOM 665 C CA . ARG A 1 84 ? -12.109 1.844 26.256 1.00 90.19 84 ARG A CA 1
ATOM 666 C C . ARG A 1 84 ? -10.639 1.455 26.387 1.00 90.19 84 ARG A C 1
ATOM 668 O O . ARG A 1 84 ? -10.311 0.613 27.222 1.00 90.19 84 ARG A O 1
ATOM 675 N N . PHE A 1 85 ? -9.760 2.066 25.602 1.00 87.00 85 PHE A N 1
ATOM 676 C CA . PHE A 1 85 ? -8.330 1.758 25.646 1.00 87.00 85 PHE A CA 1
ATOM 677 C C . PHE A 1 85 ? -7.651 2.315 26.905 1.00 87.00 85 PHE A C 1
ATOM 679 O O . PHE A 1 85 ? -6.865 1.606 27.534 1.00 87.00 85 PHE A O 1
ATOM 686 N N . GLU A 1 86 ? -7.999 3.530 27.332 1.00 86.06 86 GLU A N 1
ATOM 687 C CA . GLU A 1 86 ? -7.413 4.151 28.528 1.00 86.06 86 GLU A CA 1
ATOM 688 C C . GLU A 1 86 ? -7.908 3.504 29.835 1.00 86.06 86 GLU A C 1
ATOM 690 O O . GLU A 1 86 ? -7.122 3.306 30.761 1.00 86.06 86 GLU A O 1
ATOM 695 N N . SER A 1 87 ? -9.178 3.085 29.903 1.00 76.00 87 SER A N 1
ATOM 696 C CA . SER A 1 87 ? -9.712 2.344 31.061 1.00 76.00 87 SER A CA 1
ATOM 697 C C . SER A 1 87 ? -9.095 0.953 31.201 1.00 76.00 87 SER A C 1
ATOM 699 O O . SER A 1 87 ? -8.753 0.545 32.309 1.00 76.00 87 SER A O 1
ATOM 701 N N . THR A 1 88 ? -8.873 0.253 30.085 1.00 68.19 88 THR A N 1
ATOM 702 C CA . THR A 1 88 ? -8.214 -1.064 30.087 1.00 68.19 88 THR A CA 1
ATOM 703 C C . THR A 1 88 ? -6.793 -0.966 30.652 1.00 68.19 88 THR A C 1
ATOM 705 O O . THR A 1 88 ? -6.367 -1.832 31.413 1.00 68.19 88 THR A O 1
ATOM 708 N N . HIS A 1 89 ? -6.077 0.123 30.355 1.00 59.12 89 HIS A N 1
ATOM 709 C CA . HIS A 1 89 ? -4.731 0.356 30.879 1.00 59.12 89 HIS A CA 1
ATOM 710 C C . HIS A 1 89 ? -4.710 0.586 32.405 1.00 59.12 89 HIS A C 1
ATOM 712 O O . HIS A 1 89 ? -3.764 0.178 33.074 1.00 59.12 89 HIS A O 1
ATOM 718 N N . MET A 1 90 ? -5.762 1.181 32.981 1.00 56.53 90 MET A N 1
ATOM 719 C CA . MET A 1 90 ? -5.892 1.344 34.438 1.00 56.53 90 MET A CA 1
ATOM 720 C C . MET A 1 90 ? -6.231 0.034 35.157 1.00 56.53 90 MET A C 1
ATOM 722 O O . MET A 1 90 ? -5.715 -0.210 36.244 1.00 56.53 90 MET A O 1
ATOM 726 N N . THR A 1 91 ? -7.046 -0.835 34.556 1.00 55.09 91 THR A N 1
ATOM 727 C CA . THR A 1 91 ? -7.361 -2.150 35.141 1.00 55.09 91 THR A CA 1
ATOM 728 C C . THR A 1 91 ? -6.134 -3.059 35.182 1.00 55.09 91 THR A C 1
ATOM 730 O O . THR A 1 91 ? -5.885 -3.696 36.198 1.00 55.09 91 THR A O 1
ATOM 733 N N . VAL A 1 92 ? -5.321 -3.075 34.120 1.00 57.06 92 VAL A N 1
ATOM 734 C CA . VAL A 1 92 ? -4.119 -3.925 34.060 1.00 57.06 92 VAL A CA 1
ATOM 735 C C . VAL A 1 92 ? -3.053 -3.479 35.071 1.00 57.06 92 VAL A C 1
ATOM 737 O O . VAL A 1 92 ? -2.448 -4.326 35.718 1.00 57.06 92 VAL A O 1
ATOM 740 N N . ILE A 1 93 ? -2.859 -2.171 35.281 1.00 57.06 93 ILE A N 1
ATOM 741 C CA . ILE A 1 93 ? -1.899 -1.666 36.282 1.00 57.06 93 ILE A CA 1
ATOM 742 C C . ILE A 1 93 ? -2.351 -1.985 37.715 1.00 57.06 93 ILE A C 1
ATOM 744 O O . ILE A 1 93 ? -1.523 -2.358 38.543 1.00 57.06 93 ILE A O 1
ATOM 748 N N . LEU A 1 94 ? -3.650 -1.877 38.011 1.00 54.50 94 LEU A N 1
ATOM 749 C CA . LEU A 1 94 ? -4.180 -2.219 39.335 1.00 54.50 94 LEU A CA 1
ATOM 750 C C . LEU A 1 94 ? -4.086 -3.721 39.635 1.00 54.50 94 LEU A C 1
ATOM 752 O O . LEU A 1 94 ? -3.894 -4.086 40.788 1.00 54.50 94 LEU A O 1
ATOM 756 N N . GLN A 1 95 ? -4.173 -4.580 38.617 1.00 53.06 95 GLN A N 1
ATOM 757 C CA . GLN A 1 95 ? -4.050 -6.028 38.797 1.00 53.06 95 GLN A CA 1
ATOM 758 C C . GLN A 1 95 ? -2.603 -6.462 39.069 1.00 53.06 95 GLN A C 1
ATOM 760 O O . GLN A 1 95 ? -2.375 -7.309 39.922 1.00 53.06 95 GLN A O 1
ATOM 765 N N . ILE A 1 96 ? -1.624 -5.824 38.417 1.00 56.44 96 ILE A N 1
ATOM 766 C CA . ILE A 1 96 ? -0.193 -6.088 38.652 1.00 56.44 96 ILE A CA 1
ATOM 767 C C . ILE A 1 96 ? 0.240 -5.596 40.047 1.00 56.44 96 ILE A C 1
ATOM 769 O O . ILE A 1 96 ? 1.134 -6.168 40.657 1.00 56.44 96 ILE A O 1
ATOM 773 N N . GLY A 1 97 ? -0.413 -4.561 40.586 1.00 52.75 97 GLY A N 1
ATOM 774 C CA . GLY A 1 97 ? -0.113 -4.020 41.916 1.00 52.75 97 GLY A CA 1
ATOM 775 C C . GLY A 1 97 ? -0.699 -4.789 43.108 1.00 52.75 97 GLY A C 1
ATOM 776 O O . GLY A 1 97 ? -0.437 -4.385 44.234 1.00 52.75 97 GLY A O 1
ATOM 777 N N . GLN A 1 98 ? -1.502 -5.842 42.900 1.00 50.00 98 GLN A N 1
ATOM 778 C CA . GLN A 1 98 ? -2.074 -6.659 43.991 1.00 50.00 98 GLN A CA 1
ATOM 779 C C . GLN A 1 98 ? -1.448 -8.054 44.124 1.00 50.00 98 GLN A C 1
ATOM 781 O O . GLN A 1 98 ? -1.776 -8.772 45.063 1.00 50.00 98 GLN A O 1
ATOM 786 N N . GLU A 1 99 ? -0.554 -8.443 43.215 1.00 51.94 99 GLU A N 1
ATOM 787 C CA . GLU A 1 99 ? 0.059 -9.780 43.202 1.00 51.94 99 GLU A CA 1
ATOM 788 C C . GLU A 1 99 ? 1.453 -9.810 43.867 1.00 51.94 99 GLU A C 1
ATOM 790 O O . GLU A 1 99 ? 2.067 -10.865 43.963 1.00 51.94 99 GLU A O 1
ATOM 795 N N . GLU A 1 100 ? 1.922 -8.667 44.388 1.00 53.75 100 GLU A N 1
ATOM 796 C CA . GLU A 1 100 ? 3.227 -8.495 45.058 1.00 53.75 100 GLU A CA 1
ATOM 797 C C . GLU A 1 100 ? 3.124 -8.358 46.598 1.00 53.75 100 GLU A C 1
ATOM 799 O O . GLU A 1 100 ? 4.108 -8.023 47.251 1.00 53.75 100 GLU A O 1
ATOM 804 N N . ASP A 1 101 ? 1.951 -8.617 47.191 1.00 48.59 101 ASP A N 1
ATOM 805 C CA . ASP A 1 101 ? 1.727 -8.631 48.651 1.00 48.59 101 ASP A CA 1
ATOM 806 C C . ASP A 1 101 ? 1.208 -10.012 49.117 1.00 48.59 101 ASP A C 1
ATOM 808 O O . ASP A 1 101 ? 0.097 -10.131 49.641 1.00 48.59 101 ASP A O 1
ATOM 812 N N . ILE A 1 102 ? 2.000 -11.077 48.912 1.00 42.34 102 ILE A N 1
ATOM 813 C CA . ILE A 1 102 ? 1.934 -12.344 49.678 1.00 42.34 102 ILE A CA 1
ATOM 814 C C . ILE A 1 102 ? 3.350 -12.874 49.921 1.00 42.34 102 ILE A C 1
ATOM 816 O O . ILE A 1 102 ? 4.095 -13.046 48.932 1.00 42.34 102 ILE A O 1
#